Protein AF-A0A962SW59-F1 (afdb_monomer_lite)

Secondary structure (DSSP, 8-state):
-HHHHHHHHHHHHHTT-------------PEEEEE--S--SHHHHHHHHHHHHHHHHTT-SEEEEE-

pLDDT: mean 84.25, std 13.24, range [58.88, 98.06]

Foldseek 3Di:
DVVVVVVVVVVVVVPPPDPDPDPPPPPVQAEAEDEDDDDDDPVVVVSVVVSVVVCVVVVHPYYHYHD

Sequence (67 aa):
MRAFKILIILLMWTGLSGAAPTPQSSSSSQALLLEIRGAIGPASRDFILSGLEQARERKAAAVILQI

Radius of gyration: 28.3 Å; chains: 1; bounding box: 52×18×75 Å

Structure (mmCIF, N/CA/C/O backbone):
data_AF-A0A962SW59-F1
#
_entry.id   AF-A0A962SW59-F1
#
loop_
_atom_site.group_PDB
_atom_site.id
_atom_site.type_symbol
_atom_site.label_atom_id
_atom_site.label_alt_id
_atom_site.label_comp_id
_atom_site.label_asym_id
_atom_site.label_entity_id
_atom_site.label_seq_id
_ato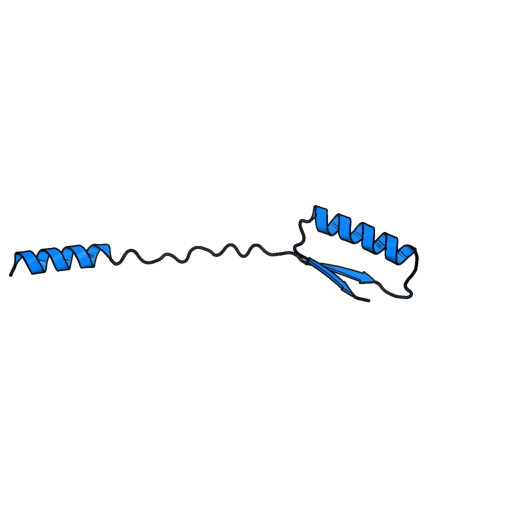m_site.pdbx_PDB_ins_code
_atom_site.Cartn_x
_atom_site.Cartn_y
_atom_site.Cartn_z
_atom_site.occupancy
_atom_site.B_iso_or_equiv
_atom_site.auth_seq_id
_atom_site.auth_comp_id
_atom_site.auth_asym_id
_atom_site.auth_atom_id
_atom_site.pdbx_PDB_model_num
ATOM 1 N N . MET A 1 1 ? -37.902 -12.932 57.699 1.00 66.12 1 MET A N 1
ATOM 2 C CA . MET A 1 1 ? -38.339 -13.093 56.287 1.00 66.12 1 MET A CA 1
ATOM 3 C C . MET A 1 1 ? -38.520 -11.773 55.526 1.00 66.12 1 MET A C 1
ATOM 5 O O . MET A 1 1 ? -38.181 -11.734 54.353 1.00 66.12 1 MET A O 1
ATOM 9 N N . ARG A 1 2 ? -39.004 -10.680 56.146 1.00 73.31 2 ARG A N 1
ATOM 10 C CA . ARG A 1 2 ? -39.201 -9.384 55.454 1.00 73.31 2 ARG A CA 1
ATOM 11 C C . ARG A 1 2 ? -37.890 -8.696 55.038 1.00 73.31 2 ARG A C 1
ATOM 13 O O . ARG A 1 2 ? -37.783 -8.256 53.903 1.00 73.31 2 ARG A O 1
ATOM 20 N N . ALA A 1 3 ? -36.876 -8.711 55.906 1.00 77.00 3 ALA A N 1
ATOM 21 C CA . ALA A 1 3 ? -35.549 -8.155 55.611 1.00 77.00 3 ALA A CA 1
ATOM 22 C C . ALA A 1 3 ? -34.858 -8.841 54.415 1.00 77.00 3 ALA A C 1
ATOM 24 O O . ALA A 1 3 ? -34.245 -8.180 53.586 1.00 77.00 3 ALA A O 1
ATOM 25 N N . PHE A 1 4 ? -35.038 -10.158 54.273 1.00 79.88 4 PHE A N 1
ATOM 26 C CA . PHE A 1 4 ? -34.467 -10.927 53.166 1.00 79.88 4 PHE A CA 1
ATOM 27 C C . PHE A 1 4 ? -35.097 -10.554 51.812 1.00 79.88 4 PHE A C 1
ATOM 29 O O . PHE A 1 4 ? -34.391 -10.439 50.817 1.00 79.88 4 PHE A O 1
ATOM 36 N N . LYS A 1 5 ? -36.411 -10.270 51.776 1.00 78.44 5 LYS A N 1
ATOM 37 C CA . LYS A 1 5 ? -37.082 -9.782 50.555 1.00 78.44 5 LYS A CA 1
ATOM 38 C C . LYS A 1 5 ? -36.578 -8.401 50.132 1.00 78.44 5 LYS A C 1
ATOM 40 O O . LYS A 1 5 ? -36.433 -8.162 48.940 1.00 78.44 5 LYS A O 1
ATOM 45 N N . ILE A 1 6 ? -36.297 -7.517 51.090 1.00 84.50 6 ILE A N 1
ATOM 46 C CA . ILE A 1 6 ? -35.796 -6.161 50.812 1.00 84.50 6 ILE A CA 1
ATOM 47 C C . ILE A 1 6 ? -34.382 -6.226 50.223 1.00 84.50 6 ILE A C 1
ATOM 49 O O . ILE A 1 6 ? -34.101 -5.544 49.243 1.00 84.50 6 ILE A O 1
ATOM 53 N N . LEU A 1 7 ? -33.526 -7.106 50.754 1.00 83.00 7 LEU A N 1
ATOM 54 C CA . LEU A 1 7 ? -32.174 -7.315 50.234 1.00 83.00 7 LEU A CA 1
ATOM 55 C C . LEU A 1 7 ? -32.185 -7.851 48.792 1.00 83.00 7 LEU A C 1
ATOM 57 O O . LEU A 1 7 ? -31.428 -7.368 47.957 1.00 83.00 7 LEU A O 1
ATOM 61 N N . ILE A 1 8 ? -33.080 -8.795 48.481 1.00 82.31 8 ILE A N 1
ATOM 62 C CA . ILE A 1 8 ? -33.230 -9.350 47.124 1.00 82.31 8 ILE A CA 1
ATOM 63 C C . ILE A 1 8 ? -33.732 -8.290 46.134 1.00 82.31 8 ILE A C 1
ATOM 65 O O . ILE A 1 8 ? -33.239 -8.215 45.011 1.00 82.31 8 ILE A O 1
ATOM 69 N N . ILE A 1 9 ? -34.687 -7.454 46.546 1.00 81.44 9 ILE A N 1
ATOM 70 C CA . ILE A 1 9 ? -35.219 -6.366 45.712 1.00 81.44 9 ILE A CA 1
ATOM 71 C C . ILE A 1 9 ? -34.141 -5.314 45.426 1.00 81.44 9 ILE A C 1
ATOM 73 O O . ILE A 1 9 ? -34.042 -4.835 44.299 1.00 81.44 9 ILE A O 1
ATOM 77 N N . LEU A 1 10 ? -33.296 -5.003 46.413 1.00 78.38 10 LEU A N 1
ATOM 78 C CA . LEU A 1 10 ? -32.181 -4.075 46.240 1.00 78.38 10 LEU A CA 1
ATOM 79 C C . LEU A 1 10 ? -31.117 -4.636 45.279 1.00 78.38 10 LEU A C 1
ATOM 81 O O . LEU A 1 10 ? -30.624 -3.905 44.425 1.00 78.38 10 LEU A O 1
ATOM 85 N N . LEU A 1 11 ? -30.819 -5.939 45.367 1.00 76.19 11 LEU A N 1
ATOM 86 C CA . LEU A 1 11 ? -29.856 -6.617 44.488 1.00 76.19 11 LEU A CA 1
ATOM 87 C C . LEU A 1 11 ? -30.344 -6.712 43.031 1.00 76.19 11 LEU A C 1
ATOM 89 O O . LEU A 1 11 ? -29.554 -6.612 42.096 1.00 76.19 11 LEU A O 1
ATOM 93 N N . MET A 1 12 ? -31.652 -6.897 42.831 1.00 72.75 12 MET A N 1
ATOM 94 C CA . MET A 1 12 ? -32.267 -6.912 41.498 1.00 72.75 12 MET A CA 1
ATOM 95 C C . MET A 1 12 ? -32.270 -5.528 40.840 1.00 72.75 12 MET A C 1
ATOM 97 O O . MET A 1 12 ? -32.173 -5.444 39.618 1.00 72.75 12 MET A O 1
ATOM 101 N N . TRP A 1 13 ? -32.326 -4.446 41.624 1.00 69.31 13 TRP A N 1
ATOM 102 C CA . TRP A 1 13 ? -32.307 -3.081 41.087 1.00 69.31 13 TRP A CA 1
ATOM 103 C C . TRP A 1 13 ? -30.943 -2.706 40.487 1.00 69.31 13 TRP A C 1
ATOM 105 O O . TRP A 1 13 ? -30.877 -1.962 39.512 1.00 69.31 13 TRP A O 1
ATOM 115 N N . THR A 1 14 ? -29.844 -3.247 41.019 1.00 67.94 14 THR A N 1
ATOM 116 C CA . THR A 1 14 ? -28.484 -2.931 40.547 1.00 67.94 14 THR A CA 1
ATOM 117 C C . THR A 1 14 ? -28.034 -3.771 39.349 1.00 67.94 14 THR A C 1
ATOM 119 O O . THR A 1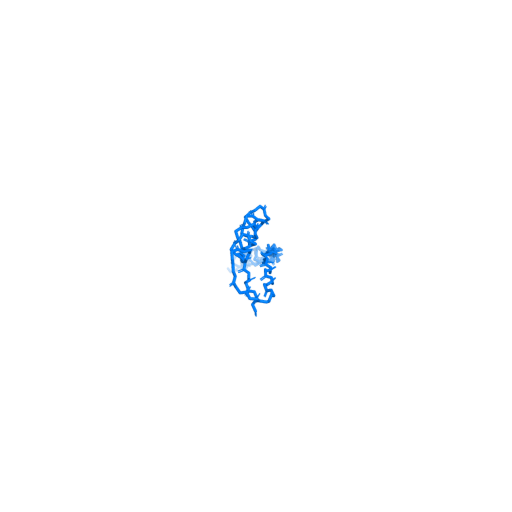 14 ? -27.018 -3.460 38.735 1.00 67.94 14 THR A O 1
ATOM 122 N N . GLY A 1 15 ? -28.765 -4.838 39.009 1.00 62.12 15 GLY A N 1
ATOM 123 C CA . GLY A 1 15 ? -28.394 -5.778 37.945 1.00 62.12 15 GLY A CA 1
ATOM 124 C C . GLY A 1 15 ? -28.789 -5.356 36.525 1.00 62.12 15 GLY A C 1
ATOM 125 O O . GLY A 1 15 ? -28.379 -6.016 35.575 1.00 62.12 15 GLY A O 1
ATOM 126 N N . LEU A 1 16 ? -29.572 -4.281 36.360 1.00 63.03 16 LEU A N 1
ATOM 127 C CA . LEU A 1 16 ? -30.127 -3.868 35.061 1.00 63.03 16 LEU A CA 1
ATOM 128 C C . LEU A 1 16 ? -29.376 -2.699 34.398 1.00 63.03 16 LEU A C 1
ATOM 130 O O . LEU A 1 16 ? -29.911 -2.038 33.510 1.00 63.03 16 LEU A O 1
ATOM 134 N N . SER A 1 17 ? -28.125 -2.444 34.788 1.00 59.19 17 SER A N 1
ATOM 135 C CA . SER A 1 17 ? -27.234 -1.590 33.994 1.00 59.19 17 SER A CA 1
ATOM 136 C C . SER A 1 17 ? -26.890 -2.327 32.704 1.00 59.19 17 SER A C 1
ATOM 138 O O . SER A 1 17 ? -25.949 -3.117 32.646 1.00 59.19 17 SER A O 1
ATOM 140 N N . GLY A 1 18 ? -27.733 -2.115 31.693 1.00 58.88 18 GLY A N 1
ATOM 141 C CA . GLY A 1 18 ? -27.614 -2.704 30.373 1.00 58.88 18 GLY A CA 1
ATOM 142 C C . GLY A 1 18 ? -26.209 -2.512 29.820 1.00 58.88 18 GLY A C 1
ATOM 143 O O . GLY A 1 18 ? -25.666 -1.407 29.830 1.00 58.88 18 GLY A O 1
ATOM 144 N N . ALA A 1 19 ? -25.632 -3.610 29.339 1.00 62.34 19 ALA A N 1
ATOM 145 C CA . ALA A 1 19 ? -24.438 -3.584 28.521 1.00 62.34 19 ALA A CA 1
ATOM 146 C C . ALA A 1 19 ? -24.733 -2.716 27.291 1.00 62.34 19 ALA A C 1
ATOM 148 O O . ALA A 1 19 ? -25.381 -3.158 26.341 1.00 62.34 19 ALA A O 1
ATOM 149 N N . ALA A 1 20 ? -24.313 -1.453 27.341 1.00 68.00 20 ALA A N 1
ATOM 150 C CA . ALA A 1 20 ? -24.328 -0.593 26.177 1.00 68.00 20 ALA A CA 1
ATOM 151 C C . ALA A 1 20 ? -23.433 -1.260 25.122 1.00 68.00 20 ALA A C 1
ATOM 153 O O . ALA A 1 20 ? -22.300 -1.626 25.457 1.00 68.00 20 ALA A O 1
ATOM 154 N N . PRO A 1 21 ? -23.910 -1.459 23.882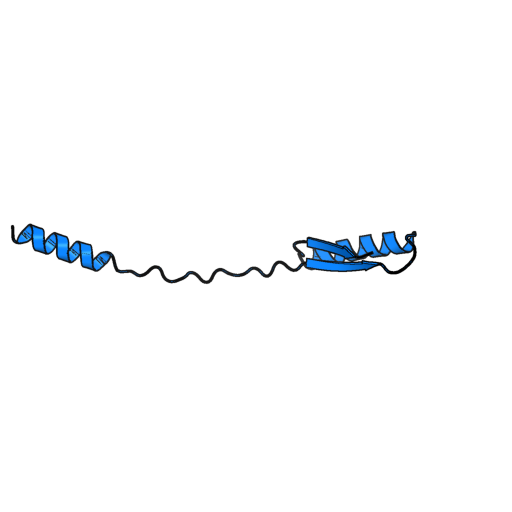 1.00 67.56 21 PRO A N 1
ATOM 155 C CA . PRO A 1 21 ? -23.061 -1.973 22.824 1.00 67.56 21 PRO A CA 1
ATOM 156 C C . PRO A 1 21 ? -21.920 -0.976 22.649 1.00 67.56 21 PRO A C 1
ATOM 158 O O . PRO A 1 21 ? -22.126 0.167 22.238 1.00 67.56 21 PRO A O 1
ATOM 161 N N . THR A 1 22 ? -20.714 -1.384 23.034 1.00 69.44 22 THR A N 1
ATOM 162 C CA . THR A 1 22 ? -19.515 -0.622 22.731 1.00 69.44 22 THR A CA 1
ATOM 163 C C . THR A 1 22 ? -19.430 -0.539 21.211 1.00 69.44 22 THR A C 1
ATOM 165 O O . THR A 1 22 ? -19.504 -1.578 20.550 1.00 69.44 22 THR A O 1
ATOM 168 N N . PRO A 1 23 ? -19.333 0.666 20.621 1.00 63.88 23 PRO A N 1
ATOM 169 C CA . PRO A 1 23 ? -19.121 0.782 19.192 1.00 63.88 23 PRO A CA 1
ATOM 170 C C . PRO A 1 23 ? -17.791 0.098 18.902 1.00 63.88 23 PRO A C 1
ATOM 172 O O . PRO A 1 23 ? -16.725 0.594 19.267 1.00 63.88 23 PRO A O 1
ATOM 175 N N . GLN A 1 24 ? -17.866 -1.092 18.309 1.00 63.12 24 GLN A N 1
ATOM 176 C CA . GLN A 1 24 ? -16.705 -1.776 17.788 1.00 63.12 24 GLN A CA 1
ATOM 177 C C . GLN A 1 24 ? -16.191 -0.866 16.685 1.00 63.12 24 GLN A C 1
ATOM 179 O O . GLN A 1 24 ? -16.797 -0.760 15.619 1.00 63.12 24 GLN A O 1
ATOM 184 N N . SER A 1 25 ? -15.129 -0.123 16.987 1.00 60.84 25 SER A N 1
ATOM 185 C CA . SER A 1 25 ? -14.394 0.639 16.000 1.00 60.84 25 SER A CA 1
ATOM 186 C C . SER A 1 25 ? -13.905 -0.375 14.981 1.00 60.84 25 SER A C 1
ATOM 188 O O . SER A 1 25 ? -12.913 -1.075 15.178 1.00 60.84 25 SER A O 1
ATOM 190 N N . SER A 1 26 ? -14.659 -0.513 13.896 1.00 61.69 26 SER A N 1
ATOM 191 C CA . SER A 1 26 ? -14.213 -1.181 12.692 1.00 61.69 26 SER A CA 1
ATOM 192 C C . SER A 1 26 ? -13.060 -0.339 12.169 1.00 61.69 26 SER A C 1
ATOM 194 O O . SER A 1 26 ? -13.253 0.569 11.363 1.00 61.69 26 SER A O 1
ATOM 196 N N . SER A 1 27 ? -11.870 -0.581 12.722 1.00 64.38 27 SER A N 1
ATOM 197 C CA . SER A 1 27 ? -10.610 -0.156 12.144 1.00 64.38 27 SER A CA 1
ATOM 198 C C . SER A 1 27 ? -10.634 -0.722 10.738 1.00 64.38 27 SER A C 1
ATOM 200 O O . SER A 1 27 ? -10.518 -1.936 10.549 1.00 64.38 27 SER A O 1
ATOM 202 N N . SER A 1 28 ? -10.952 0.128 9.766 1.00 68.62 28 SER A N 1
ATOM 203 C CA . SER A 1 28 ? -11.014 -0.251 8.369 1.00 68.62 28 SER A CA 1
ATOM 204 C C . SER A 1 28 ? -9.586 -0.561 7.944 1.00 68.62 28 SER A C 1
ATOM 206 O O . SER A 1 28 ? -8.842 0.312 7.507 1.00 68.62 28 SER A O 1
ATOM 208 N N . SER A 1 29 ? -9.174 -1.814 8.146 1.00 79.81 29 SER A N 1
ATOM 209 C CA . SER A 1 29 ? -7.916 -2.327 7.621 1.00 79.81 29 SER A CA 1
ATOM 210 C C . SER A 1 29 ? -7.938 -2.128 6.115 1.00 79.81 29 SER A C 1
ATOM 212 O O . SER A 1 29 ? -8.649 -2.830 5.399 1.00 79.81 29 SER A O 1
ATOM 214 N N . GLN A 1 30 ? -7.202 -1.125 5.642 1.00 89.69 30 GLN A N 1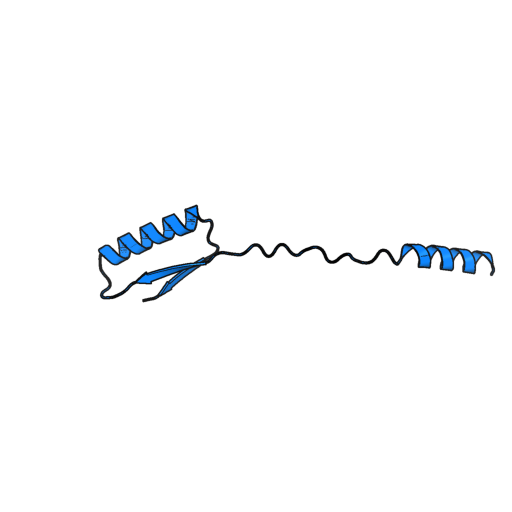
ATOM 215 C CA . GLN A 1 30 ? -7.038 -0.893 4.218 1.00 89.69 30 GLN A CA 1
ATOM 216 C C . GLN A 1 30 ? -6.066 -1.928 3.668 1.00 89.69 30 GLN A C 1
ATOM 218 O O . GLN A 1 30 ? -4.974 -2.111 4.205 1.00 89.69 30 GLN A O 1
ATOM 223 N N . ALA A 1 31 ? -6.466 -2.588 2.589 1.00 94.19 31 ALA A N 1
ATOM 224 C CA . ALA A 1 31 ? -5.570 -3.366 1.753 1.00 94.19 31 ALA A CA 1
ATOM 225 C C . ALA A 1 31 ? -5.219 -2.547 0.505 1.00 94.19 31 ALA A C 1
ATOM 227 O O . ALA A 1 31 ? -6.081 -1.854 -0.043 1.00 94.19 31 ALA A O 1
ATOM 228 N N . LEU A 1 32 ? -3.968 -2.626 0.055 1.00 95.88 32 LEU A N 1
ATOM 229 C CA . LEU A 1 32 ? -3.517 -2.002 -1.188 1.00 95.88 32 LEU A CA 1
ATOM 230 C C . LEU A 1 32 ? -3.445 -3.057 -2.297 1.00 95.88 32 LEU A C 1
ATOM 232 O O . LEU A 1 32 ? -2.773 -4.070 -2.129 1.00 95.88 32 LEU A O 1
ATOM 236 N N . LEU A 1 33 ? -4.111 -2.823 -3.428 1.00 96.81 33 LEU A N 1
ATOM 237 C CA . LEU A 1 33 ? -4.020 -3.683 -4.611 1.00 96.81 33 LEU A CA 1
ATOM 238 C C . LEU A 1 33 ? -2.945 -3.144 -5.562 1.00 96.81 33 LEU A C 1
ATOM 240 O O . LEU A 1 33 ? -3.026 -1.998 -6.001 1.00 96.81 33 LEU A O 1
ATOM 244 N N . LEU A 1 34 ? -1.965 -3.980 -5.893 1.00 96.50 34 LEU A N 1
ATOM 245 C CA . LEU A 1 34 ? -0.969 -3.725 -6.929 1.00 96.50 34 LEU A CA 1
ATOM 246 C C . LEU A 1 34 ? -1.283 -4.626 -8.121 1.00 96.50 34 LEU A C 1
ATOM 248 O O . LEU A 1 34 ? -1.034 -5.831 -8.080 1.00 96.50 34 LEU A O 1
ATOM 252 N N . GLU A 1 35 ? -1.849 -4.036 -9.171 1.00 96.25 35 GLU A N 1
ATOM 253 C CA . GLU A 1 35 ? -2.159 -4.740 -10.412 1.00 96.25 35 GLU A CA 1
ATOM 254 C C . GLU A 1 35 ? -0.986 -4.614 -11.390 1.00 96.25 35 GLU A C 1
ATOM 256 O O . GLU A 1 35 ? -0.643 -3.523 -11.849 1.00 96.25 35 GLU A O 1
ATOM 261 N N . ILE A 1 36 ? -0.359 -5.743 -11.698 1.00 93.88 36 ILE A N 1
ATOM 262 C CA . ILE A 1 36 ? 0.759 -5.854 -12.626 1.00 93.88 36 ILE A CA 1
ATOM 263 C C . ILE A 1 36 ? 0.205 -6.429 -13.920 1.00 93.88 36 ILE A C 1
ATOM 265 O O . ILE A 1 36 ? -0.317 -7.535 -13.943 1.00 93.88 36 ILE A O 1
ATOM 269 N N . ARG A 1 37 ? 0.327 -5.679 -15.015 1.00 92.00 37 ARG A N 1
ATOM 270 C CA . ARG A 1 37 ? -0.140 -6.111 -16.335 1.00 92.00 37 ARG A CA 1
ATOM 271 C C . ARG A 1 37 ? 1.051 -6.360 -17.251 1.00 92.00 37 ARG A C 1
ATOM 273 O O . ARG A 1 37 ? 1.936 -5.514 -17.358 1.00 92.00 37 ARG A O 1
ATOM 280 N N . GLY A 1 38 ? 1.033 -7.484 -17.964 1.00 89.38 38 GLY A N 1
ATOM 281 C CA . GLY A 1 38 ? 2.046 -7.824 -18.964 1.00 89.38 38 GLY A CA 1
ATOM 282 C C . GLY A 1 38 ? 3.204 -8.660 -18.416 1.00 89.38 38 GLY A C 1
ATOM 283 O O . GLY A 1 38 ? 3.059 -9.390 -17.441 1.00 89.38 38 GLY A O 1
ATOM 284 N N . ALA A 1 39 ? 4.351 -8.611 -19.095 1.00 88.69 39 ALA A N 1
ATOM 285 C CA . ALA A 1 39 ? 5.499 -9.453 -18.767 1.00 88.69 39 ALA A CA 1
ATOM 286 C C . ALA A 1 39 ? 6.200 -9.007 -17.473 1.00 88.69 39 ALA A C 1
ATOM 288 O O . ALA A 1 39 ? 6.364 -7.814 -17.217 1.00 88.69 39 ALA A O 1
ATOM 289 N N . ILE A 1 40 ? 6.676 -9.979 -16.691 1.00 90.94 40 ILE A N 1
ATOM 290 C CA . ILE A 1 40 ? 7.471 -9.721 -15.487 1.00 90.94 40 ILE A CA 1
ATOM 291 C C . ILE A 1 40 ? 8.902 -9.358 -15.896 1.00 90.94 40 ILE A C 1
ATOM 293 O O . ILE A 1 40 ? 9.586 -10.139 -16.558 1.00 90.94 40 ILE A O 1
ATOM 297 N N . GLY A 1 41 ? 9.363 -8.181 -15.473 1.00 92.38 41 GLY A N 1
ATOM 298 C CA . GLY A 1 41 ? 10.708 -7.684 -15.763 1.00 92.38 41 GLY A CA 1
ATOM 299 C C . GLY A 1 41 ? 11.221 -6.688 -14.716 1.00 92.38 41 GLY A C 1
ATOM 300 O O . GLY A 1 41 ? 10.604 -6.527 -13.660 1.00 92.38 41 GLY A O 1
ATOM 301 N N . PRO A 1 42 ? 12.339 -5.988 -14.990 1.00 94.25 42 PRO A N 1
ATOM 302 C CA . PRO A 1 42 ? 12.938 -5.033 -14.053 1.00 94.25 42 PRO A CA 1
ATOM 303 C C . PRO A 1 42 ? 11.956 -3.948 -13.587 1.00 94.25 42 PRO A C 1
ATOM 305 O O . PRO A 1 42 ? 11.885 -3.653 -12.399 1.00 94.25 42 PRO A O 1
ATOM 308 N N . ALA A 1 43 ? 11.113 -3.446 -14.495 1.00 93.88 43 ALA A N 1
ATOM 309 C CA . ALA A 1 43 ? 10.092 -2.449 -14.173 1.00 93.88 43 ALA A CA 1
ATOM 310 C C . ALA A 1 43 ? 9.036 -2.968 -13.179 1.00 93.88 43 ALA A C 1
ATOM 312 O O . ALA A 1 43 ? 8.583 -2.221 -12.315 1.00 93.88 43 ALA A O 1
ATOM 313 N N . SER A 1 44 ? 8.666 -4.253 -13.251 1.00 94.62 44 SER A N 1
ATOM 314 C CA . SER A 1 44 ? 7.730 -4.866 -12.300 1.00 94.62 44 SER A CA 1
ATOM 315 C C . SER A 1 44 ? 8.316 -4.880 -10.887 1.00 94.62 44 SER A C 1
ATOM 317 O O . SER A 1 44 ? 7.593 -4.636 -9.926 1.00 94.62 44 SER A O 1
ATOM 319 N N . ARG A 1 45 ? 9.630 -5.114 -10.749 1.00 94.12 45 ARG A N 1
ATOM 320 C CA . ARG A 1 45 ? 10.322 -5.056 -9.452 1.00 94.12 45 ARG A CA 1
ATOM 321 C C . ARG A 1 45 ? 10.261 -3.651 -8.857 1.00 94.12 45 ARG A C 1
ATOM 323 O O . ARG A 1 45 ? 9.887 -3.518 -7.694 1.00 94.12 45 ARG A O 1
ATOM 330 N N . ASP A 1 46 ? 10.589 -2.631 -9.643 1.00 95.62 46 ASP A N 1
ATOM 331 C CA . ASP A 1 46 ? 10.562 -1.238 -9.180 1.00 95.62 46 ASP A CA 1
ATOM 332 C C . ASP A 1 46 ? 9.143 -0.802 -8.797 1.00 95.62 46 ASP A C 1
ATOM 334 O O . ASP A 1 46 ? 8.945 -0.135 -7.778 1.00 95.62 46 ASP A O 1
ATOM 338 N N . PHE A 1 47 ? 8.142 -1.248 -9.560 1.00 95.75 47 PHE A N 1
ATOM 339 C CA . PHE A 1 47 ? 6.734 -1.019 -9.251 1.00 95.75 47 PHE A CA 1
ATOM 340 C C . PHE A 1 47 ? 6.312 -1.681 -7.933 1.00 95.75 47 PHE A C 1
ATOM 342 O O . PHE A 1 47 ? 5.696 -1.026 -7.094 1.00 95.75 47 PHE A O 1
ATOM 349 N N . ILE A 1 48 ? 6.685 -2.948 -7.709 1.00 95.88 48 ILE A N 1
ATOM 350 C CA . ILE A 1 48 ? 6.381 -3.662 -6.458 1.00 95.88 48 ILE A CA 1
ATOM 351 C C . ILE A 1 48 ? 7.036 -2.961 -5.266 1.00 95.88 48 ILE A C 1
ATOM 353 O O . ILE A 1 48 ? 6.370 -2.725 -4.261 1.00 95.88 48 ILE A O 1
ATOM 357 N N . LEU A 1 49 ? 8.318 -2.598 -5.372 1.00 97.06 49 LEU A N 1
ATOM 358 C CA . LEU A 1 49 ? 9.037 -1.909 -4.296 1.00 97.06 49 LEU A CA 1
ATOM 359 C C . LEU A 1 49 ? 8.388 -0.560 -3.963 1.00 97.06 49 LEU A C 1
ATOM 361 O O . LEU A 1 49 ? 8.127 -0.271 -2.797 1.00 97.06 49 LEU A O 1
ATOM 365 N N . SER A 1 50 ? 8.052 0.223 -4.987 1.00 96.69 50 SER A N 1
ATOM 366 C CA . SER A 1 50 ? 7.366 1.509 -4.819 1.00 96.69 50 SER A CA 1
ATOM 367 C C . SER A 1 50 ? 5.965 1.342 -4.215 1.00 96.69 50 SER A C 1
ATOM 369 O O . SER A 1 50 ? 5.533 2.149 -3.394 1.00 96.69 50 SER A O 1
ATOM 371 N N . GLY A 1 51 ? 5.253 0.278 -4.592 1.00 96.62 51 GLY A N 1
ATOM 372 C CA . GLY A 1 51 ? 3.936 -0.059 -4.055 1.00 96.62 51 GLY A CA 1
ATOM 373 C C . GLY A 1 51 ? 3.971 -0.494 -2.588 1.00 96.62 51 GLY A C 1
ATOM 374 O O . GLY A 1 51 ? 3.107 -0.096 -1.807 1.00 96.62 51 GLY A O 1
ATOM 375 N N . LEU A 1 52 ? 4.987 -1.264 -2.189 1.00 97.38 52 LEU A N 1
ATOM 376 C CA . LEU A 1 52 ? 5.205 -1.644 -0.790 1.00 97.38 52 LEU A CA 1
ATOM 377 C C . LEU A 1 52 ? 5.513 -0.427 0.087 1.00 97.38 52 LEU A C 1
ATOM 379 O O . LEU A 1 52 ? 4.995 -0.329 1.200 1.00 97.38 52 LEU A O 1
ATOM 383 N N . GLU A 1 53 ? 6.293 0.525 -0.424 1.00 98.06 53 GLU A N 1
ATOM 384 C CA . GLU A 1 53 ? 6.576 1.769 0.291 1.00 98.06 53 GLU A CA 1
ATOM 385 C C . GLU A 1 53 ? 5.295 2.589 0.515 1.00 98.06 53 GLU A C 1
ATOM 387 O O . GLU A 1 53 ? 4.997 2.996 1.639 1.00 98.06 53 GLU A O 1
ATOM 392 N N . GLN A 1 54 ? 4.450 2.715 -0.512 1.00 96.50 54 GLN A N 1
ATOM 393 C CA . GLN A 1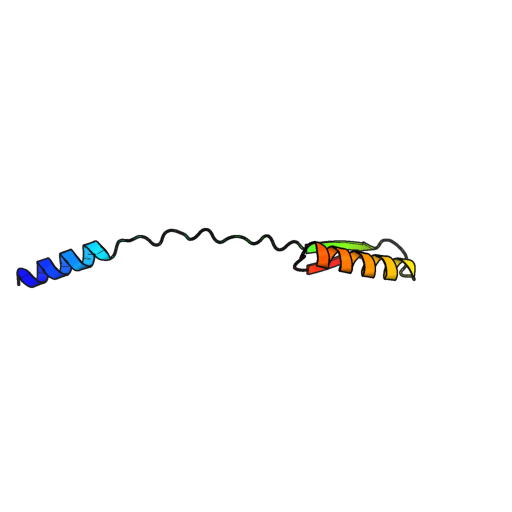 54 ? 3.139 3.363 -0.379 1.00 96.50 54 GLN A CA 1
ATOM 394 C C . GLN A 1 54 ? 2.213 2.633 0.604 1.00 96.50 54 GLN A C 1
ATOM 396 O O . GLN A 1 54 ? 1.465 3.273 1.346 1.00 96.50 54 GLN A O 1
ATOM 401 N N . ALA A 1 55 ? 2.246 1.299 0.635 1.00 96.75 55 ALA A N 1
ATOM 402 C CA . ALA A 1 55 ? 1.474 0.517 1.596 1.00 96.75 55 ALA A CA 1
ATOM 403 C C . ALA A 1 55 ? 1.917 0.799 3.039 1.00 96.75 55 ALA A C 1
ATOM 405 O O . ALA A 1 55 ? 1.071 0.954 3.925 1.00 96.75 55 ALA A O 1
ATOM 406 N N . ARG A 1 56 ? 3.230 0.933 3.263 1.00 95.50 56 ARG A N 1
ATOM 407 C CA . ARG A 1 56 ? 3.814 1.302 4.558 1.00 95.50 56 ARG A CA 1
ATOM 408 C C . ARG A 1 56 ? 3.369 2.698 4.992 1.00 95.50 56 ARG A C 1
ATOM 410 O O . ARG A 1 56 ? 2.901 2.860 6.119 1.00 95.50 56 ARG A O 1
ATOM 417 N N . GLU A 1 57 ? 3.462 3.687 4.104 1.00 95.94 57 GLU A N 1
ATOM 418 C CA . GLU A 1 57 ? 3.039 5.070 4.373 1.00 95.94 57 GLU A CA 1
ATOM 419 C C . GLU A 1 57 ? 1.551 5.164 4.734 1.00 95.94 57 GLU A C 1
ATOM 421 O O . GLU A 1 57 ? 1.170 5.877 5.665 1.00 95.94 57 GLU A O 1
ATOM 426 N N . ARG A 1 58 ? 0.710 4.388 4.042 1.00 94.06 58 ARG A N 1
ATOM 427 C CA . ARG A 1 58 ? -0.743 4.338 4.268 1.00 94.06 58 ARG A CA 1
ATOM 428 C C . ARG A 1 58 ? -1.153 3.434 5.428 1.00 94.06 58 ARG A C 1
ATOM 430 O O . ARG A 1 58 ? -2.344 3.342 5.718 1.00 94.06 58 ARG A O 1
ATOM 437 N N . LYS A 1 59 ? -0.193 2.780 6.094 1.00 94.00 59 LYS A N 1
ATOM 438 C CA . LYS A 1 59 ? -0.436 1.784 7.152 1.00 94.00 59 LYS A CA 1
ATOM 439 C C . LYS A 1 59 ? -1.434 0.713 6.701 1.00 94.00 59 LYS A C 1
ATOM 441 O O . LYS A 1 59 ? -2.323 0.322 7.458 1.00 94.00 59 LYS A O 1
ATOM 446 N N . ALA A 1 60 ? -1.303 0.275 5.450 1.00 95.56 60 ALA A N 1
ATOM 447 C CA . ALA A 1 60 ? -2.133 -0.785 4.911 1.00 95.56 60 ALA A CA 1
ATOM 448 C C . ALA A 1 60 ? -1.891 -2.074 5.709 1.00 95.56 60 ALA A C 1
ATOM 450 O O . ALA A 1 60 ? -0.754 -2.433 6.011 1.00 95.56 60 ALA A O 1
ATOM 451 N N . ALA A 1 61 ? -2.969 -2.775 6.041 1.00 95.31 61 ALA A N 1
ATOM 452 C CA . ALA A 1 61 ? -2.902 -4.046 6.752 1.00 95.31 61 ALA A CA 1
ATOM 453 C C . ALA A 1 61 ? -2.414 -5.187 5.851 1.00 95.31 61 ALA A C 1
ATOM 455 O O . ALA A 1 61 ? -1.900 -6.191 6.340 1.00 95.31 61 ALA A O 1
ATOM 456 N N . ALA A 1 62 ? -2.583 -5.034 4.536 1.00 95.50 62 ALA A N 1
ATOM 457 C CA . ALA A 1 62 ? -2.161 -6.005 3.542 1.00 95.50 62 ALA A CA 1
ATOM 458 C C . ALA A 1 62 ? -1.853 -5.335 2.200 1.00 95.50 62 ALA A C 1
ATOM 460 O O . ALA A 1 62 ? -2.377 -4.266 1.876 1.00 95.50 62 ALA A O 1
ATOM 461 N N . VAL A 1 63 ? -1.046 -6.022 1.395 1.00 97.06 63 VAL A N 1
ATOM 462 C CA . VAL A 1 63 ? -0.841 -5.721 -0.021 1.00 97.06 63 VAL A CA 1
ATOM 463 C C . VAL A 1 63 ? -1.232 -6.953 -0.822 1.00 97.06 63 VAL A C 1
ATOM 465 O O . VAL A 1 63 ? -0.803 -8.060 -0.507 1.00 97.06 63 VAL A O 1
ATOM 468 N N . ILE A 1 64 ? -2.065 -6.760 -1.836 1.00 97.19 64 ILE A N 1
ATOM 469 C CA . ILE A 1 64 ? -2.552 -7.810 -2.726 1.00 97.19 64 ILE A CA 1
ATOM 470 C C . ILE A 1 64 ? -1.876 -7.593 -4.074 1.00 97.19 64 ILE A C 1
ATOM 472 O O . ILE A 1 64 ? -2.006 -6.522 -4.662 1.00 97.19 64 ILE A O 1
ATOM 476 N N . LEU A 1 65 ? -1.149 -8.598 -4.555 1.00 96.31 65 LEU A N 1
ATOM 477 C CA . LEU A 1 65 ? -0.601 -8.597 -5.906 1.00 96.31 65 LEU A CA 1
ATOM 478 C C . LEU A 1 65 ? -1.588 -9.295 -6.840 1.00 96.31 65 LEU A C 1
ATOM 480 O O . LEU A 1 65 ? -1.958 -10.443 -6.596 1.00 96.3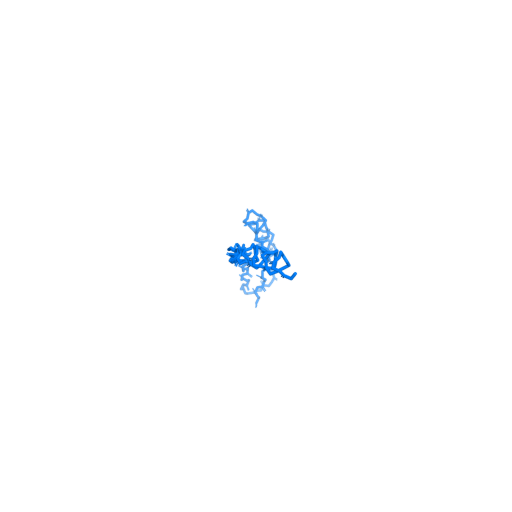1 65 LEU A O 1
ATOM 484 N N . GLN A 1 66 ? -1.985 -8.606 -7.903 1.00 95.50 66 GLN A N 1
ATOM 485 C CA . GLN A 1 66 ? -2.761 -9.174 -8.999 1.00 95.50 66 GLN A CA 1
ATOM 486 C C . GLN A 1 66 ? -1.885 -9.155 -10.249 1.00 95.50 66 GLN A C 1
ATOM 488 O O . GLN A 1 66 ? -1.372 -8.101 -10.613 1.00 95.50 66 GLN A O 1
ATOM 493 N N . ILE A 1 67 ? -1.683 -10.322 -10.854 1.00 89.75 67 ILE A N 1
ATOM 494 C CA . ILE A 1 67 ? -0.842 -10.540 -12.039 1.00 89.75 67 ILE A CA 1
ATOM 495 C C . ILE A 1 67 ? -1.675 -11.091 -13.193 1.00 89.75 67 ILE A C 1
ATOM 497 O O . ILE A 1 67 ? -2.685 -11.773 -12.898 1.00 89.75 67 ILE A O 1
#